Protein AF-A0A519C1J2-F1 (afdb_monomer)

Structure (mmCIF, N/CA/C/O backbone):
data_AF-A0A519C1J2-F1
#
_entry.id   AF-A0A519C1J2-F1
#
loop_
_atom_site.group_PDB
_atom_site.id
_atom_site.type_symbol
_atom_site.label_atom_id
_atom_site.label_alt_id
_atom_site.label_comp_id
_atom_site.label_asym_id
_atom_site.label_entity_id
_atom_site.label_seq_id
_atom_site.pdbx_PDB_ins_code
_atom_site.Cartn_x
_atom_site.Cartn_y
_atom_site.Cartn_z
_atom_site.occupancy
_atom_site.B_iso_or_equiv
_atom_site.auth_seq_id
_atom_site.auth_comp_id
_atom_site.auth_asym_id
_atom_site.auth_atom_id
_atom_site.pdbx_PDB_model_num
ATOM 1 N N . LEU A 1 1 ? 6.677 -4.308 8.382 1.00 93.69 1 LEU A N 1
ATOM 2 C CA . LEU A 1 1 ? 6.404 -2.869 8.618 1.00 93.69 1 LEU A CA 1
ATOM 3 C C . LEU A 1 1 ? 5.908 -2.578 10.042 1.00 93.69 1 LEU A C 1
ATOM 5 O O . LEU A 1 1 ? 5.682 -1.424 10.365 1.00 93.69 1 LEU A O 1
ATOM 9 N N . SER A 1 2 ? 5.772 -3.586 10.912 1.00 96.81 2 SER A N 1
ATOM 10 C CA . SER A 1 2 ? 5.193 -3.406 12.253 1.00 96.81 2 SER A CA 1
ATOM 11 C C . SER A 1 2 ? 6.218 -3.163 13.363 1.00 96.81 2 SER A C 1
ATOM 13 O O . SER A 1 2 ? 5.848 -2.679 14.423 1.00 96.81 2 SER A O 1
ATOM 15 N N . THR A 1 3 ? 7.499 -3.480 13.142 1.00 97.88 3 THR A N 1
ATOM 16 C CA . THR A 1 3 ? 8.564 -3.235 14.126 1.00 97.88 3 THR A CA 1
ATOM 17 C C . THR A 1 3 ? 8.865 -1.735 14.217 1.00 97.88 3 THR A C 1
ATOM 19 O O . THR A 1 3 ? 9.279 -1.162 13.205 1.00 97.88 3 THR A O 1
ATOM 22 N N . PRO A 1 4 ? 8.697 -1.096 15.389 1.00 97.44 4 PRO A N 1
ATOM 23 C CA . PRO A 1 4 ? 9.026 0.314 15.566 1.00 97.44 4 PRO A CA 1
ATOM 24 C C . PRO A 1 4 ? 10.536 0.572 15.480 1.00 97.44 4 PRO A C 1
ATOM 26 O O . PRO A 1 4 ? 11.352 -0.272 15.855 1.00 97.44 4 PRO A O 1
ATOM 29 N N . SER A 1 5 ? 10.909 1.768 15.043 1.00 96.81 5 SER A N 1
ATOM 30 C CA . SER A 1 5 ? 12.280 2.286 15.044 1.00 96.81 5 SER A CA 1
ATOM 31 C C . SER A 1 5 ? 12.266 3.80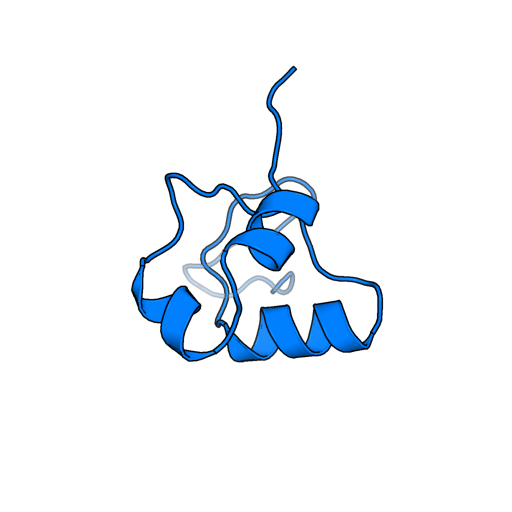6 15.292 1.00 96.81 5 SER A C 1
ATOM 33 O O . SER A 1 5 ? 11.198 4.424 15.269 1.00 96.81 5 SER A O 1
ATOM 35 N N . PRO A 1 6 ? 13.405 4.460 15.586 1.00 97.88 6 PRO A N 1
ATOM 36 C CA . PRO A 1 6 ? 13.424 5.910 15.787 1.00 97.88 6 PRO A CA 1
ATOM 37 C C . PRO A 1 6 ? 12.846 6.659 14.574 1.00 97.88 6 PRO A C 1
ATOM 39 O O . PRO A 1 6 ? 13.361 6.542 13.467 1.00 97.88 6 PRO A O 1
ATOM 42 N N . GLY A 1 7 ? 11.764 7.415 14.784 1.00 96.38 7 GLY A N 1
ATOM 43 C CA . GLY A 1 7 ? 11.045 8.129 13.719 1.00 96.38 7 GLY A CA 1
ATOM 44 C C . GLY A 1 7 ? 9.964 7.314 12.995 1.00 96.38 7 GLY A C 1
ATOM 45 O O . GLY A 1 7 ? 9.307 7.848 12.107 1.00 96.38 7 GLY A O 1
ATOM 46 N N . PHE A 1 8 ? 9.736 6.056 13.381 1.00 97.25 8 PHE A N 1
ATOM 47 C CA . PHE A 1 8 ? 8.705 5.198 12.801 1.00 97.25 8 PHE A CA 1
ATOM 48 C C . PHE A 1 8 ? 8.047 4.316 13.868 1.00 97.25 8 PHE A C 1
ATOM 50 O O . PHE A 1 8 ? 8.655 3.396 14.409 1.00 97.25 8 PHE A O 1
ATOM 57 N N . SER A 1 9 ? 6.773 4.565 14.166 1.00 97.31 9 SER A N 1
ATOM 58 C CA . SER A 1 9 ? 6.049 3.853 15.231 1.00 97.31 9 SER A CA 1
ATOM 59 C C . SER A 1 9 ? 5.681 2.402 14.900 1.00 97.31 9 SER A C 1
ATOM 61 O O . SER A 1 9 ? 5.203 1.702 15.788 1.00 97.31 9 SER A O 1
ATOM 63 N N . GLY A 1 10 ? 5.909 1.946 13.665 1.00 97.88 10 GLY A N 1
ATOM 64 C CA . GLY A 1 10 ? 5.377 0.677 13.169 1.00 97.88 10 GLY A CA 1
ATOM 65 C C . GLY A 1 10 ? 3.909 0.798 12.755 1.00 97.88 10 GLY A C 1
ATOM 66 O O . GLY A 1 10 ? 3.142 1.538 13.368 1.00 97.88 10 GLY A O 1
ATOM 67 N N . LEU A 1 11 ? 3.527 0.071 11.704 1.00 98.00 11 LEU A N 1
ATOM 68 C CA . LEU A 1 11 ? 2.143 0.041 11.222 1.00 98.00 11 LEU A CA 1
ATOM 69 C C . LEU A 1 11 ? 1.279 -0.933 12.018 1.00 98.00 11 LEU A C 1
ATOM 71 O O . LEU A 1 11 ? 1.730 -2.027 12.389 1.00 98.00 11 LEU A O 1
ATOM 75 N N . LYS A 1 12 ? 0.018 -0.549 12.186 1.00 97.25 12 LYS A N 1
ATOM 76 C CA . LYS A 1 12 ? -1.085 -1.361 12.698 1.00 97.25 12 LYS A CA 1
ATOM 77 C C . LYS A 1 12 ? -2.068 -1.681 11.574 1.00 97.25 12 LYS A C 1
ATOM 79 O O . LYS A 1 12 ? -2.045 -1.080 10.502 1.00 97.25 12 LYS A O 1
ATOM 84 N N . GLU A 1 13 ? -2.935 -2.654 11.822 1.00 95.75 13 GLU A N 1
ATOM 85 C CA . GLU A 1 13 ? -4.039 -2.951 10.914 1.00 95.75 13 GLU A CA 1
ATOM 86 C C . GLU A 1 13 ? -4.925 -1.712 10.716 1.00 95.75 13 GLU A C 1
ATOM 88 O O . GLU A 1 13 ? -5.231 -0.998 11.671 1.00 95.75 13 GLU A O 1
ATOM 93 N N . GLY A 1 14 ? -5.303 -1.446 9.464 1.00 94.06 14 GLY A N 1
ATOM 94 C CA . GLY A 1 14 ? -6.077 -0.267 9.072 1.00 94.06 14 GLY A CA 1
ATOM 95 C C . GLY A 1 14 ? -5.242 0.973 8.734 1.00 94.06 14 GLY A C 1
ATOM 96 O O . GLY A 1 14 ? -5.772 1.886 8.095 1.00 94.06 14 GLY A O 1
ATOM 97 N N . ASP A 1 15 ? -3.950 1.010 9.081 1.00 96.62 15 ASP A N 1
ATOM 98 C CA . ASP A 1 15 ? -3.078 2.116 8.681 1.00 96.62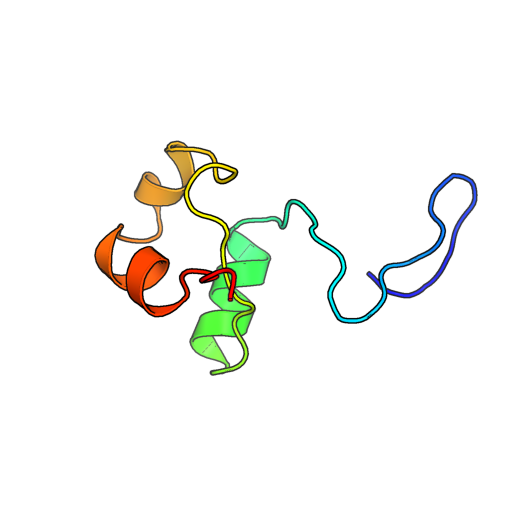 15 ASP A CA 1
ATOM 99 C C . ASP A 1 15 ? -2.931 2.172 7.155 1.00 96.62 15 ASP A C 1
ATOM 101 O O . ASP A 1 15 ? -2.718 1.165 6.475 1.00 96.62 15 ASP A O 1
ATOM 105 N N . ARG A 1 16 ? -3.002 3.388 6.611 1.00 96.69 16 ARG A N 1
ATOM 106 C CA . ARG A 1 16 ? -2.793 3.657 5.185 1.00 96.69 16 ARG A CA 1
ATOM 107 C C . ARG A 1 16 ? -1.327 3.992 4.964 1.00 96.69 16 ARG A C 1
ATOM 109 O O . ARG A 1 16 ? -0.808 4.926 5.572 1.00 96.69 16 ARG A O 1
ATOM 116 N N . TRP A 1 17 ? -0.661 3.240 4.093 1.00 97.62 17 TRP A N 1
ATOM 117 C CA . TRP A 1 17 ? 0.774 3.381 3.874 1.00 97.62 17 TRP A CA 1
ATOM 118 C C . TRP A 1 17 ? 1.147 3.157 2.413 1.00 97.62 17 TRP A C 1
ATOM 120 O O . TRP A 1 17 ? 0.673 2.211 1.785 1.00 97.62 17 TRP A O 1
ATOM 130 N N . CYS A 1 18 ? 2.035 3.997 1.881 1.00 97.31 18 CYS A N 1
ATOM 131 C CA . CYS A 1 18 ? 2.598 3.788 0.552 1.00 97.31 18 CYS A CA 1
ATOM 132 C C . CYS A 1 18 ? 3.506 2.553 0.571 1.00 97.31 18 CYS A C 1
ATOM 134 O O . CYS A 1 18 ? 4.540 2.533 1.243 1.00 97.31 18 CYS A O 1
ATOM 136 N N . LEU A 1 19 ? 3.122 1.519 -0.171 1.00 96.88 19 LEU A N 1
ATOM 137 C CA . LEU A 1 19 ? 3.893 0.289 -0.314 1.00 96.88 19 LEU A CA 1
ATOM 138 C C . LEU A 1 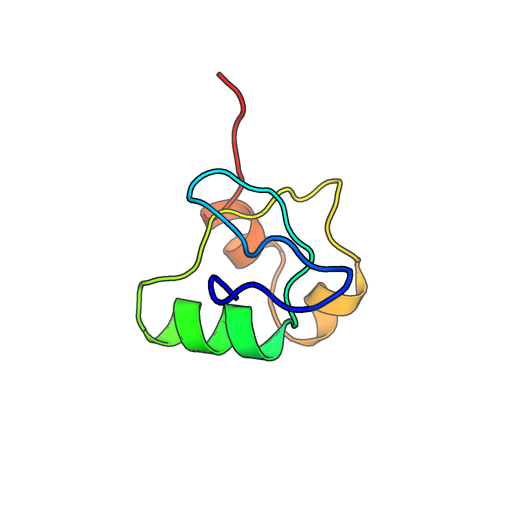19 ? 4.731 0.316 -1.590 1.00 96.88 19 LEU A C 1
ATOM 140 O O . LEU A 1 19 ? 4.318 0.854 -2.615 1.00 96.88 19 LEU A O 1
ATOM 144 N N . CYS A 1 20 ? 5.900 -0.324 -1.548 1.00 97.12 20 CYS A N 1
ATOM 145 C CA . CYS A 1 20 ? 6.620 -0.644 -2.775 1.00 97.12 20 CYS A CA 1
ATOM 146 C C . CYS A 1 20 ? 5.746 -1.564 -3.631 1.00 97.12 20 CYS A C 1
ATOM 148 O O . CYS A 1 20 ? 5.274 -2.587 -3.134 1.00 97.12 20 CYS A O 1
ATOM 150 N N . LEU A 1 21 ? 5.587 -1.243 -4.917 1.00 97.00 21 LEU A N 1
ATOM 151 C CA . LEU A 1 21 ? 4.729 -2.013 -5.818 1.00 97.00 21 LEU A CA 1
ATOM 152 C C . LEU A 1 21 ? 5.097 -3.501 -5.847 1.00 97.00 21 LEU A C 1
ATOM 154 O O . LEU A 1 21 ? 4.217 -4.348 -5.772 1.00 97.00 21 LEU A O 1
ATOM 158 N N . SER A 1 22 ? 6.393 -3.826 -5.845 1.00 96.88 22 SER A N 1
ATOM 159 C CA . SER A 1 22 ? 6.869 -5.214 -5.794 1.00 96.88 22 SER A CA 1
ATOM 160 C C . SER A 1 22 ? 6.388 -5.980 -4.559 1.00 96.88 22 SER A C 1
ATOM 162 O O . SER A 1 22 ? 6.090 -7.164 -4.662 1.00 96.88 22 SER A O 1
ATOM 164 N N . ARG A 1 23 ? 6.257 -5.315 -3.402 1.00 97.94 23 ARG A N 1
ATOM 165 C CA . ARG A 1 23 ? 5.717 -5.928 -2.178 1.00 97.94 23 ARG A CA 1
ATOM 166 C C . ARG A 1 23 ? 4.213 -6.140 -2.254 1.00 97.94 23 ARG A C 1
ATOM 168 O O . ARG A 1 23 ? 3.716 -7.112 -1.700 1.00 97.94 23 ARG A O 1
ATOM 175 N N . TRP A 1 24 ? 3.496 -5.247 -2.932 1.00 97.88 24 TRP A N 1
ATOM 176 C CA . TRP A 1 24 ? 2.073 -5.444 -3.185 1.00 97.88 24 TRP A CA 1
ATOM 177 C C . TRP A 1 24 ? 1.839 -6.604 -4.166 1.00 97.88 24 TRP A C 1
ATOM 179 O O . TRP A 1 24 ? 0.977 -7.437 -3.910 1.00 97.88 24 TRP A O 1
ATOM 189 N N . VAL A 1 25 ? 2.652 -6.718 -5.225 1.00 96.94 2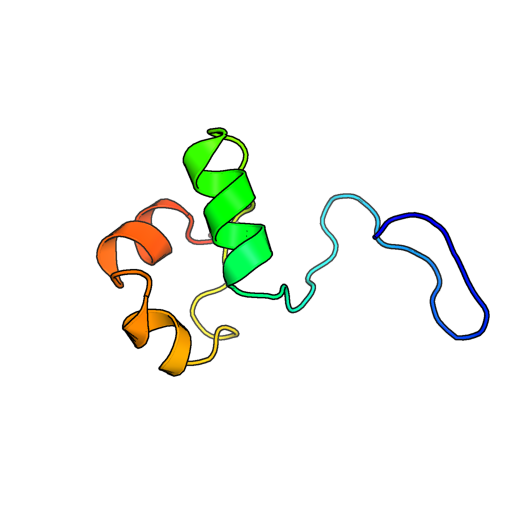5 VAL A N 1
ATOM 190 C CA . VAL A 1 25 ? 2.593 -7.835 -6.190 1.00 96.94 25 VAL A CA 1
ATOM 191 C C . VAL A 1 25 ? 2.910 -9.177 -5.524 1.00 96.94 25 VAL A C 1
ATOM 193 O O . VAL A 1 25 ? 2.153 -10.120 -5.699 1.00 96.94 25 VAL A O 1
ATOM 196 N N . GLU A 1 26 ? 3.954 -9.254 -4.692 1.00 97.88 26 GLU A N 1
ATOM 197 C CA . GLU A 1 26 ? 4.269 -10.462 -3.905 1.00 97.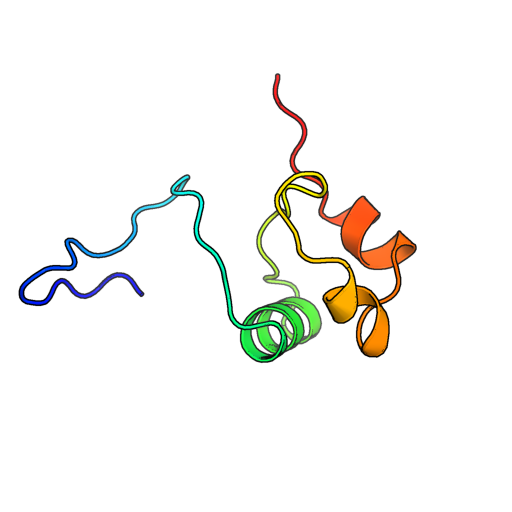88 26 GLU A CA 1
ATOM 198 C C . GLU A 1 26 ? 3.077 -10.911 -3.042 1.00 97.88 26 GLU A C 1
ATOM 200 O O . GLU A 1 26 ? 2.753 -12.098 -2.972 1.00 97.88 26 GLU A O 1
ATOM 205 N N . ALA A 1 27 ? 2.399 -9.953 -2.403 1.00 97.88 27 ALA A N 1
ATOM 20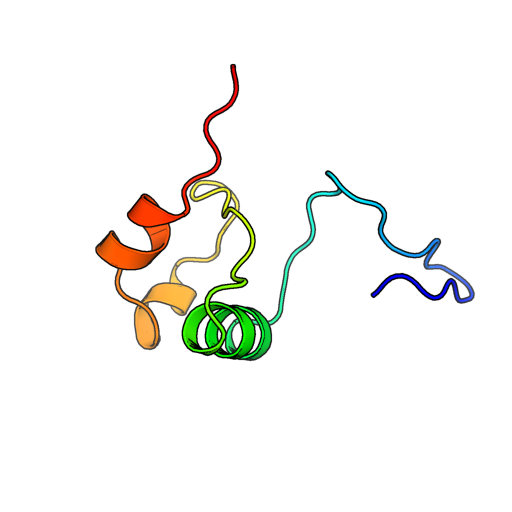6 C CA . ALA A 1 27 ? 1.211 -10.229 -1.608 1.00 97.88 27 ALA A CA 1
ATOM 207 C C . ALA A 1 27 ? 0.024 -10.664 -2.481 1.00 97.88 27 ALA A C 1
ATOM 209 O O . ALA A 1 27 ? -0.710 -11.562 -2.081 1.00 97.88 27 ALA A O 1
ATOM 210 N N . TYR A 1 28 ? -0.149 -10.074 -3.666 1.00 97.06 28 TYR A N 1
ATOM 211 C CA . TYR A 1 28 ? -1.178 -10.470 -4.632 1.00 97.06 28 TYR A CA 1
ATOM 212 C C . TYR A 1 28 ? -0.979 -11.910 -5.109 1.00 97.06 28 TYR A C 1
ATOM 214 O O . TYR A 1 28 ? -1.915 -12.699 -5.042 1.00 97.06 28 TYR A O 1
ATOM 222 N N . ASP A 1 29 ? 0.244 -12.276 -5.495 1.00 96.56 29 ASP A N 1
ATOM 223 C CA . ASP A 1 29 ? 0.590 -13.635 -5.936 1.00 96.56 29 ASP A CA 1
ATOM 224 C C . ASP A 1 29 ? 0.439 -14.678 -4.812 1.00 96.56 29 ASP A C 1
ATOM 226 O O . ASP A 1 29 ? 0.370 -15.877 -5.074 1.00 96.56 29 ASP A O 1
ATOM 230 N N . SER A 1 30 ? 0.385 -14.216 -3.558 1.00 98.12 30 SER A N 1
ATOM 231 C CA . SER A 1 30 ? 0.149 -15.033 -2.365 1.00 98.12 30 SER A CA 1
ATOM 232 C C . SER A 1 30 ? -1.303 -14.985 -1.867 1.00 98.12 30 SER A C 1
ATOM 234 O O . SER A 1 30 ? -1.554 -15.433 -0.751 1.00 98.12 30 SER A O 1
ATOM 236 N N . ASP A 1 31 ? -2.237 -14.405 -2.632 1.00 97.12 31 ASP A N 1
ATOM 237 C CA . ASP A 1 31 ? -3.655 -14.206 -2.2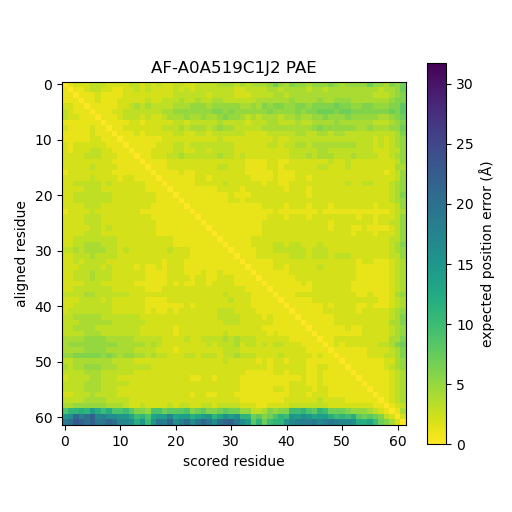71 1.00 97.12 31 ASP A CA 1
ATOM 238 C C . ASP A 1 31 ? -3.884 -13.370 -0.989 1.00 97.12 31 ASP A C 1
ATOM 240 O O . ASP A 1 31 ? -4.906 -13.479 -0.312 1.00 97.12 31 ASP A O 1
ATOM 244 N N . MET A 1 32 ? -2.928 -12.501 -0.651 1.00 97.50 32 MET A N 1
ATOM 245 C CA . MET A 1 32 ? -2.885 -11.708 0.588 1.00 97.50 32 MET A CA 1
ATOM 246 C C . MET A 1 32 ? -2.680 -10.204 0.327 1.00 97.50 32 MET A C 1
ATOM 248 O O . MET A 1 32 ? -2.239 -9.467 1.214 1.00 97.50 32 MET A O 1
ATOM 252 N N . ALA A 1 33 ? -2.958 -9.725 -0.891 1.00 97.50 33 ALA A N 1
ATOM 253 C CA . ALA A 1 33 ? -2.804 -8.312 -1.230 1.00 97.50 33 ALA A CA 1
ATOM 254 C C . ALA A 1 33 ? -3.733 -7.413 -0.388 1.00 97.50 33 ALA A C 1
ATOM 256 O O . ALA A 1 33 ? -4.934 -7.679 -0.291 1.00 97.50 33 ALA A O 1
ATOM 257 N N . PRO A 1 34 ? -3.209 -6.321 0.203 1.00 97.25 34 PRO A N 1
ATOM 258 C CA . PRO A 1 34 ? -4.029 -5.367 0.935 1.00 97.25 34 PRO A CA 1
ATOM 259 C C . PRO A 1 34 ? -4.861 -4.505 -0.022 1.00 97.25 34 PRO A C 1
ATOM 261 O O . PRO A 1 34 ? -4.488 -4.298 -1.182 1.00 97.25 34 PRO A O 1
ATOM 264 N N . LYS A 1 35 ? -5.960 -3.944 0.500 1.00 97.44 35 LYS A N 1
ATOM 265 C CA . LYS A 1 35 ? -6.788 -2.982 -0.238 1.00 97.44 35 LYS A CA 1
ATOM 266 C C . LYS A 1 35 ? -5.982 -1.741 -0.647 1.00 97.44 35 LYS A C 1
ATOM 268 O O . LYS A 1 35 ? -5.083 -1.306 0.073 1.00 97.44 35 LYS A O 1
ATOM 273 N N . VAL A 1 36 ? -6.344 -1.152 -1.782 1.00 97.38 36 VAL A N 1
ATOM 274 C CA . VAL A 1 36 ? -5.666 -0.016 -2.417 1.00 97.38 36 VAL A CA 1
ATOM 275 C C . VAL A 1 36 ? -6.599 1.189 -2.467 1.00 97.38 36 VAL A C 1
ATOM 277 O O . VAL A 1 36 ? -7.737 1.085 -2.907 1.00 97.38 36 VAL A O 1
ATOM 280 N N . ILE A 1 37 ? -6.114 2.359 -2.060 1.00 97.75 37 ILE A N 1
ATOM 281 C CA . ILE A 1 37 ? -6.826 3.626 -2.270 1.00 97.75 37 ILE A CA 1
ATOM 282 C C . ILE A 1 37 ? -6.365 4.175 -3.618 1.00 97.75 37 ILE A C 1
ATOM 284 O O . ILE A 1 37 ? -5.231 4.646 -3.740 1.00 97.75 37 ILE A O 1
ATOM 288 N N . LEU A 1 38 ? -7.217 4.068 -4.639 1.00 96.75 38 LEU A N 1
ATOM 289 C CA . LEU A 1 38 ? -6.845 4.366 -6.025 1.00 96.75 38 LEU A CA 1
ATOM 290 C C . LEU A 1 38 ? -6.434 5.831 -6.194 1.00 96.75 38 LEU A C 1
ATOM 292 O O . LEU A 1 38 ? -5.418 6.118 -6.818 1.00 96.75 38 LEU A O 1
ATOM 296 N N . GLU A 1 39 ? -7.158 6.744 -5.553 1.00 96.06 39 GLU A N 1
ATOM 297 C CA . GLU A 1 39 ? -6.912 8.188 -5.585 1.00 96.06 39 GLU A CA 1
ATOM 298 C C . GLU A 1 39 ? -5.588 8.582 -4.912 1.00 96.06 39 GLU A C 1
ATOM 300 O O . GLU A 1 39 ? -5.071 9.671 -5.154 1.00 96.06 39 GLU A O 1
ATOM 305 N N . ALA A 1 40 ? -5.033 7.703 -4.070 1.00 97.06 40 ALA A N 1
ATOM 306 C CA . ALA A 1 40 ? -3.763 7.897 -3.372 1.00 97.06 40 ALA A CA 1
ATOM 307 C C . ALA A 1 40 ? -2.618 7.045 -3.955 1.00 97.06 40 ALA A C 1
ATOM 309 O O . ALA A 1 40 ? -1.540 6.974 -3.362 1.00 97.06 40 ALA A O 1
ATOM 310 N N . THR A 1 41 ? -2.838 6.385 -5.097 1.00 97.50 41 THR A N 1
ATOM 311 C CA . THR A 1 41 ? -1.859 5.500 -5.739 1.00 97.50 41 THR A CA 1
ATOM 312 C C . THR A 1 41 ? -1.278 6.165 -6.983 1.00 97.50 41 THR A C 1
ATOM 314 O O . THR A 1 41 ? -2.007 6.665 -7.833 1.00 97.50 41 THR A O 1
ATOM 317 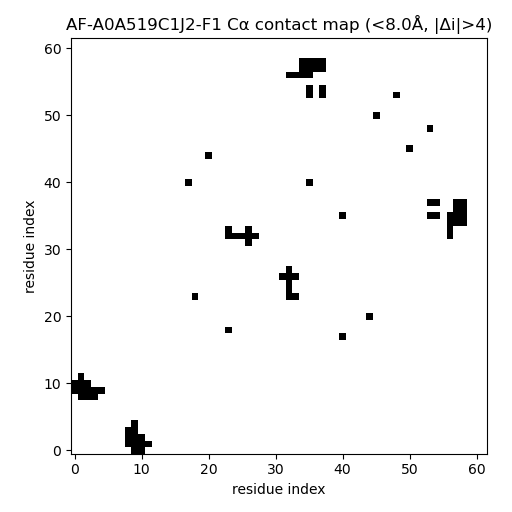N N . HIS A 1 42 ? 0.052 6.176 -7.101 1.00 97.94 42 HIS A N 1
ATOM 318 C CA . HIS A 1 42 ? 0.727 6.801 -8.238 1.00 97.94 42 HIS A CA 1
ATOM 319 C C . HIS A 1 42 ? 0.447 6.047 -9.551 1.00 97.94 42 HIS A C 1
ATOM 321 O O . HIS A 1 42 ? 0.442 4.814 -9.579 1.00 97.94 42 HIS A O 1
ATOM 327 N N . GLU A 1 43 ? 0.281 6.778 -10.657 1.00 97.31 43 GLU A N 1
ATOM 328 C CA . GLU A 1 43 ? -0.084 6.207 -11.964 1.00 97.31 43 GLU A CA 1
ATOM 329 C C . GLU A 1 43 ? 0.969 5.250 -12.541 1.00 97.31 43 GLU A C 1
ATOM 331 O O . GLU A 1 43 ? 0.617 4.309 -13.244 1.00 97.31 43 GLU A O 1
ATOM 336 N N . SER A 1 44 ? 2.249 5.412 -12.178 1.00 97.06 44 SER A N 1
ATOM 337 C CA . SER A 1 44 ? 3.332 4.513 -12.620 1.00 97.06 44 SER A CA 1
ATOM 338 C C . SER A 1 44 ? 3.150 3.065 -12.154 1.00 97.06 44 SER A C 1
ATOM 340 O O . SER A 1 44 ? 3.813 2.162 -12.656 1.00 97.06 44 SER A O 1
ATOM 342 N N . THR A 1 45 ? 2.244 2.803 -11.206 1.00 97.50 45 THR A N 1
ATOM 343 C CA . THR A 1 45 ? 1.858 1.428 -10.852 1.00 97.50 45 THR A CA 1
ATOM 344 C C . THR A 1 45 ? 1.263 0.663 -12.036 1.00 97.50 45 THR A C 1
ATOM 346 O O . THR A 1 45 ? 1.445 -0.554 -12.128 1.00 97.50 45 THR A O 1
ATOM 349 N N . LEU A 1 46 ? 0.656 1.382 -12.987 1.00 97.19 46 LEU A N 1
ATOM 350 C CA . LEU A 1 46 ? 0.073 0.831 -14.209 1.00 97.19 46 LEU A CA 1
ATOM 351 C C . LEU A 1 46 ? 1.103 0.263 -15.193 1.00 97.19 46 LEU A C 1
ATOM 353 O O . LEU A 1 46 ? 0.729 -0.468 -16.107 1.00 97.19 46 LEU A O 1
ATOM 357 N N . GLU A 1 47 ? 2.393 0.546 -14.999 1.00 96.06 47 GLU A N 1
ATOM 358 C CA . GLU A 1 47 ? 3.475 -0.048 -15.793 1.00 96.06 47 GLU A CA 1
ATOM 359 C C . GLU A 1 47 ? 3.658 -1.549 -15.507 1.00 96.06 47 GLU A C 1
ATOM 361 O O . GLU A 1 47 ? 4.177 -2.276 -16.353 1.00 96.06 47 GLU A O 1
ATOM 366 N N . MET A 1 48 ? 3.236 -2.023 -14.326 1.00 94.00 48 MET A N 1
ATOM 367 C CA . MET A 1 48 ? 3.387 -3.427 -13.909 1.00 94.00 48 MET A CA 1
ATOM 368 C C . MET A 1 48 ? 2.063 -4.108 -13.550 1.00 94.00 48 MET A C 1
ATOM 370 O O . MET A 1 48 ? 1.965 -5.330 -13.655 1.00 94.00 48 MET A O 1
ATOM 374 N N . VAL A 1 49 ? 1.054 -3.352 -13.108 1.00 96.19 49 VAL A N 1
ATOM 375 C CA . VAL A 1 49 ? -0.232 -3.892 -12.650 1.00 96.19 49 VAL A CA 1
ATOM 376 C C . VAL A 1 49 ? -1.369 -3.168 -13.352 1.00 96.19 49 VAL A C 1
ATOM 378 O O . VAL A 1 49 ? -1.460 -1.950 -13.280 1.00 96.19 49 VAL A O 1
ATOM 381 N N . ASP A 1 50 ? -2.268 -3.897 -14.013 1.00 96.19 50 ASP A N 1
ATOM 382 C CA . ASP A 1 50 ? -3.377 -3.256 -14.716 1.00 96.19 50 ASP A CA 1
ATOM 383 C C . ASP A 1 50 ? -4.389 -2.585 -13.761 1.00 96.19 50 ASP A C 1
ATOM 385 O O . ASP A 1 50 ? -4.582 -2.968 -12.603 1.00 96.19 50 ASP A O 1
ATOM 389 N N . LEU A 1 51 ? -5.075 -1.553 -14.265 1.00 97.19 51 LEU A N 1
ATOM 390 C CA . LEU A 1 51 ? -6.061 -0.808 -13.475 1.00 97.19 51 LEU A CA 1
ATOM 391 C C . LEU A 1 51 ? -7.222 -1.702 -13.019 1.00 97.19 51 LEU A C 1
ATOM 393 O O . LEU A 1 51 ? -7.832 -1.442 -11.985 1.00 97.19 51 LEU A O 1
ATOM 397 N N . LYS A 1 52 ? -7.552 -2.742 -13.793 1.00 97.12 52 LYS A N 1
ATOM 398 C CA . LYS A 1 52 ? -8.629 -3.672 -13.452 1.00 97.12 52 LYS A CA 1
ATOM 399 C C . LYS A 1 52 ? -8.303 -4.406 -12.151 1.00 97.12 52 LYS A C 1
ATOM 401 O O . LYS A 1 52 ? -9.134 -4.409 -11.249 1.00 97.12 52 LYS A O 1
ATOM 406 N N . ARG A 1 53 ? -7.091 -4.945 -12.028 1.00 95.94 53 ARG A N 1
ATOM 407 C CA . ARG A 1 53 ? -6.615 -5.621 -10.823 1.00 95.94 53 ARG A CA 1
ATOM 408 C C . ARG A 1 53 ? -6.551 -4.668 -9.639 1.00 95.94 53 ARG A C 1
ATOM 410 O O . ARG A 1 53 ? -6.992 -5.028 -8.558 1.00 95.94 53 ARG A O 1
ATOM 417 N N . LEU A 1 54 ? -6.088 -3.432 -9.832 1.00 97.00 54 LEU A N 1
ATOM 418 C CA . LEU A 1 54 ? -6.118 -2.435 -8.753 1.00 97.00 54 LEU A CA 1
ATOM 419 C C . LEU A 1 54 ? -7.553 -2.135 -8.283 1.00 97.00 54 LEU A C 1
ATOM 421 O O . LEU A 1 54 ? -7.785 -2.003 -7.084 1.00 9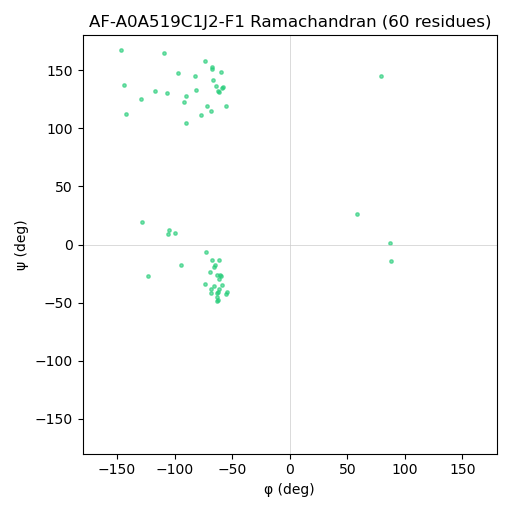7.00 54 LEU A O 1
ATOM 425 N N . LYS A 1 55 ? -8.526 -2.074 -9.204 1.00 97.06 55 LYS A N 1
ATOM 426 C CA . LYS A 1 55 ? -9.947 -1.870 -8.875 1.00 97.06 55 LYS A CA 1
ATOM 427 C C . LYS A 1 55 ? -10.566 -3.032 -8.103 1.00 97.06 55 LYS A C 1
ATOM 429 O O . LYS A 1 55 ? -11.386 -2.785 -7.230 1.00 97.06 55 LYS A O 1
ATOM 434 N N . GLU A 1 56 ? -10.170 -4.272 -8.384 1.00 97.00 56 GLU A N 1
ATOM 435 C CA . GLU A 1 56 ? -10.628 -5.450 -7.625 1.00 97.00 56 GLU A CA 1
ATOM 436 C C . GLU A 1 56 ? -10.233 -5.375 -6.138 1.00 97.00 56 GLU A C 1
ATOM 438 O O . GLU A 1 56 ? -10.928 -5.920 -5.285 1.00 97.00 56 GLU A O 1
ATOM 443 N N . PHE A 1 57 ? -9.158 -4.647 -5.823 1.00 97.44 57 PHE A N 1
ATOM 444 C CA . PHE A 1 57 ? -8.664 -4.426 -4.463 1.00 97.44 57 PHE A CA 1
ATOM 445 C C . PHE A 1 57 ? -8.974 -3.019 -3.942 1.00 97.44 57 PHE A C 1
ATOM 447 O O . PHE A 1 57 ? -8.409 -2.614 -2.926 1.00 97.44 57 PHE A O 1
ATOM 454 N N . ALA A 1 58 ? -9.843 -2.251 -4.604 1.00 97.31 58 ALA A N 1
ATOM 455 C CA . ALA A 1 58 ? -10.133 -0.887 -4.187 1.00 97.31 58 ALA A CA 1
ATOM 456 C C . ALA A 1 58 ? -10.676 -0.839 -2.747 1.00 97.31 58 ALA A C 1
ATOM 458 O O . ALA A 1 58 ? -11.530 -1.628 -2.336 1.00 97.31 58 ALA A O 1
ATOM 459 N N . TYR A 1 59 ? -10.159 0.099 -1.957 1.00 96.69 59 TYR A N 1
ATOM 460 C CA . TYR A 1 59 ? -10.729 0.432 -0.665 1.00 96.69 59 TYR A CA 1
ATOM 461 C C . TYR A 1 59 ? -11.973 1.292 -0.877 1.00 96.69 59 TYR A C 1
ATOM 463 O O . TYR A 1 59 ? -11.870 2.447 -1.282 1.00 96.69 59 TYR A O 1
ATOM 471 N N . GLU A 1 60 ? -13.136 0.731 -0.569 1.00 87.56 60 GLU A N 1
ATOM 472 C CA . GLU A 1 60 ? -14.385 1.477 -0.458 1.00 87.56 60 GLU A CA 1
ATOM 473 C C . GLU A 1 60 ? -14.542 1.953 0.991 1.00 87.56 60 GLU A C 1
ATOM 475 O O . GLU A 1 60 ? -14.373 1.170 1.930 1.00 87.56 60 GLU A O 1
ATOM 480 N N . ALA A 1 61 ? -14.786 3.252 1.169 1.00 75.25 61 ALA A N 1
ATOM 481 C CA . ALA A 1 61 ? -15.192 3.798 2.456 1.00 75.25 61 ALA A CA 1
ATOM 482 C C . ALA A 1 61 ? -16.699 3.562 2.629 1.00 75.25 61 ALA A C 1
ATOM 484 O O . ALA A 1 61 ? -17.453 3.837 1.695 1.00 75.25 61 ALA A O 1
ATOM 485 N N . ASP A 1 62 ? -17.099 3.057 3.797 1.00 57.81 62 ASP A N 1
ATOM 486 C CA . ASP A 1 62 ? -18.508 2.952 4.202 1.00 57.81 62 ASP A CA 1
ATOM 487 C C . ASP A 1 62 ? -19.167 4.335 4.373 1.00 57.81 62 ASP A C 1
ATOM 489 O O . ASP A 1 62 ? -18.470 5.281 4.825 1.00 57.81 62 ASP A O 1
#

Nearest PDB structures (foldseek):
  4ioh-assembly1_A-2  TM=9.186E-01  e=6.403E-05  Thermosynechococcus vestitus BP-1
  3ush-assembly1_A  TM=9.511E-01  e=5.703E-04  Salinibacter ruber DSM 13855
  2lq3-assembly1_A  TM=6.556E-01  e=2.446E-04  Synechococcus elongatus PCC 6301

Solvent-accessible surface area (backbone atoms only — not comparable to full-atom values): 4133 Å² total; per-residue (Å²): 114,53,76,60,53,97,97,39,83,37,58,58,93,88,64,88,74,94,69,58,66,71,62,47,49,56,25,45,80,65,80,60,48,73,69,34,56,67,95,80,50,68,74,76,53,55,79,82,43,56,69,67,64,50,59,78,32,47,59,77,82,132

Foldseek 3Di:
DADDDVVRNGDDPPDDDDDDLVVQVVCVVVVRHAADAPVPDDPCSCVPDPPVVNVVRHDDDD

Sequence (62 aa):
LSTPSPGFSGLKEGDRWCLCLSRWVEAYDSDMAPKVILEATHESTLEMVDLKRLKEFAYEAD

Mean predicted aligned error: 2.72 Å

Radius of gyration: 12.6 Å; Cα contacts (8 Å, |Δi|>4): 42; chains: 1; bounding box: 32×23×32 Å

Secondary structure (DSSP, 8-state):
--S-BTTB----TT------HHHHHHHHHTT-PPPB-GGGS-GGGGGTS-HHHHHHTB----

pLDDT: mean 95.85, std 5.77, range [57.81, 98.12]